Protein AF-A0A0S2C6I9-F1 (afdb_monomer_lite)

Foldseek 3Di:
DLVVVLVVLVCCCVPVCPQAEAEDQDPDDPVVCVPRRHVYYDHSPPDDAPDPVGD

Radius of gyration: 11.88 Å; chains: 1; bounding box: 28×26×23 Å

Secondary structure (DSSP, 8-state):
-HHHHHHHHHHHHHTTTTTTEEEE-S---GGGGTT---SEEEETTT---SBTTB-

Organism: Scomberomorus niphonius (NCBI:txid321164)

Structure (mmCIF, N/CA/C/O backbone):
data_AF-A0A0S2C6I9-F1
#
_entry.id   AF-A0A0S2C6I9-F1
#
loop_
_atom_site.group_PDB
_atom_site.id
_atom_site.type_symbol
_atom_site.label_atom_id
_atom_site.label_alt_id
_atom_site.label_comp_id
_atom_site.label_asym_id
_atom_site.label_entity_id
_atom_site.label_seq_id
_atom_site.pdbx_PDB_ins_code
_atom_site.Cartn_x
_atom_site.Cartn_y
_atom_site.Cartn_z
_atom_site.occupancy
_atom_site.B_iso_or_equiv
_atom_site.auth_seq_id
_atom_site.auth_comp_id
_atom_site.auth_asym_id
_atom_site.auth_atom_id
_atom_site.pdbx_PDB_model_num
ATOM 1 N N . LYS A 1 1 ? 10.563 -3.039 -11.762 1.00 82.75 1 LYS A N 1
ATOM 2 C CA . LYS A 1 1 ? 10.190 -1.604 -11.885 1.00 82.75 1 LYS A CA 1
ATOM 3 C C . LYS A 1 1 ? 9.124 -1.265 -10.842 1.00 82.75 1 LYS A C 1
ATOM 5 O O . LYS A 1 1 ? 8.461 -2.183 -10.377 1.00 82.75 1 LYS A O 1
ATOM 10 N N . TYR A 1 2 ? 8.936 0.006 -10.461 1.00 86.81 2 TYR A N 1
ATOM 11 C CA . TYR A 1 2 ? 7.971 0.390 -9.406 1.00 86.81 2 TYR A CA 1
ATOM 12 C C . TYR A 1 2 ? 6.541 -0.115 -9.680 1.00 86.81 2 TYR A C 1
ATOM 14 O O . TYR A 1 2 ? 5.867 -0.599 -8.776 1.00 86.81 2 TYR A O 1
ATOM 22 N N . ASP A 1 3 ? 6.114 -0.127 -10.945 1.00 89.06 3 ASP A N 1
ATOM 23 C CA . ASP A 1 3 ? 4.811 -0.685 -11.332 1.00 89.06 3 ASP A CA 1
ATOM 24 C C . ASP A 1 3 ? 4.688 -2.200 -11.104 1.00 89.06 3 ASP A C 1
ATOM 26 O O . ASP A 1 3 ? 3.585 -2.700 -10.895 1.00 89.06 3 ASP A O 1
ATOM 30 N N . ASP A 1 4 ? 5.796 -2.944 -11.101 1.00 91.06 4 ASP A N 1
ATOM 31 C CA . ASP A 1 4 ? 5.779 -4.371 -10.763 1.00 91.06 4 ASP A CA 1
ATOM 32 C C . ASP A 1 4 ? 5.555 -4.564 -9.257 1.00 91.06 4 ASP A C 1
ATOM 34 O O . ASP A 1 4 ? 4.810 -5.456 -8.858 1.00 91.06 4 ASP A O 1
ATOM 38 N N . ILE A 1 5 ? 6.125 -3.682 -8.425 1.00 89.69 5 ILE A N 1
ATOM 39 C CA . ILE A 1 5 ? 5.897 -3.675 -6.972 1.00 89.69 5 ILE A CA 1
ATOM 40 C C . ILE A 1 5 ? 4.424 -3.391 -6.690 1.00 89.69 5 ILE A C 1
ATOM 42 O O . ILE A 1 5 ? 3.781 -4.168 -5.988 1.00 89.69 5 ILE A O 1
ATOM 46 N N . LYS A 1 6 ? 3.857 -2.347 -7.308 1.00 92.88 6 LYS A N 1
ATOM 47 C CA . LYS A 1 6 ? 2.424 -2.030 -7.201 1.00 92.88 6 LYS A CA 1
ATOM 48 C C . LYS A 1 6 ? 1.540 -3.229 -7.534 1.00 92.88 6 LYS A C 1
ATOM 50 O O . LYS A 1 6 ? 0.638 -3.555 -6.770 1.00 92.88 6 LYS A O 1
ATOM 55 N N . LYS A 1 7 ? 1.817 -3.920 -8.647 1.00 93.50 7 LYS A N 1
ATOM 56 C CA . LYS A 1 7 ? 1.048 -5.102 -9.073 1.00 93.50 7 LYS A CA 1
ATOM 57 C C . LYS A 1 7 ? 1.100 -6.231 -8.049 1.00 93.50 7 LYS A C 1
ATOM 59 O O . LYS A 1 7 ? 0.064 -6.822 -7.759 1.00 93.50 7 LYS A O 1
ATOM 64 N N . VAL A 1 8 ? 2.280 -6.527 -7.502 1.00 93.94 8 VAL A N 1
ATOM 65 C CA . VAL A 1 8 ? 2.439 -7.583 -6.489 1.00 93.94 8 VAL A CA 1
ATOM 66 C C . VAL A 1 8 ? 1.716 -7.212 -5.196 1.00 93.94 8 VAL A C 1
ATOM 68 O O . VAL A 1 8 ? 0.986 -8.038 -4.653 1.00 93.94 8 VAL A O 1
ATOM 71 N N . VAL A 1 9 ? 1.861 -5.968 -4.731 1.00 93.19 9 VAL A N 1
ATOM 72 C CA . VAL A 1 9 ? 1.193 -5.485 -3.514 1.00 93.19 9 VAL A CA 1
ATOM 73 C C . VAL A 1 9 ? -0.325 -5.493 -3.688 1.00 93.19 9 VAL A C 1
ATOM 75 O O . VAL A 1 9 ? -1.032 -5.986 -2.812 1.00 93.19 9 VAL A O 1
ATOM 78 N N . LYS A 1 10 ? -0.834 -5.045 -4.841 1.00 93.56 10 LYS A N 1
ATOM 79 C CA . LYS A 1 10 ? -2.263 -5.100 -5.170 1.00 93.56 10 LYS A CA 1
ATOM 80 C C . LYS A 1 10 ? -2.792 -6.534 -5.183 1.00 93.56 10 LYS A C 1
ATOM 82 O O . LYS A 1 10 ? -3.814 -6.811 -4.566 1.00 93.56 10 LYS A O 1
ATOM 87 N N . ALA A 1 11 ? -2.075 -7.464 -5.814 1.00 95.12 11 ALA A N 1
ATOM 88 C CA . ALA A 1 11 ? -2.464 -8.874 -5.834 1.00 95.12 11 ALA A CA 1
ATOM 89 C C . ALA A 1 11 ? -2.467 -9.501 -4.426 1.00 95.12 11 ALA A C 1
ATOM 91 O O . ALA A 1 11 ? -3.343 -10.305 -4.109 1.00 95.12 11 ALA A O 1
ATOM 92 N N . ALA A 1 12 ? -1.518 -9.120 -3.566 1.00 94.19 12 ALA A N 1
ATOM 93 C CA . ALA A 1 12 ? -1.488 -9.556 -2.173 1.00 94.19 12 ALA A CA 1
ATOM 94 C C . ALA A 1 12 ? -2.675 -8.991 -1.373 1.00 94.19 12 ALA A C 1
ATOM 96 O O . ALA A 1 12 ? -3.345 -9.751 -0.673 1.00 94.19 12 ALA A O 1
ATOM 97 N N . ALA A 1 13 ? -2.959 -7.693 -1.523 1.00 94.62 13 ALA A N 1
ATOM 98 C CA . ALA A 1 13 ? -4.072 -6.993 -0.881 1.00 94.62 13 ALA A CA 1
ATOM 99 C C . ALA A 1 13 ? -5.445 -7.543 -1.306 1.00 94.62 13 ALA A C 1
ATOM 101 O O . ALA A 1 13 ? -6.337 -7.707 -0.481 1.00 94.62 13 ALA A O 1
ATOM 102 N N . GLU A 1 14 ? -5.628 -7.879 -2.584 1.00 93.06 14 GLU A N 1
ATOM 103 C CA . GLU A 1 14 ? -6.888 -8.439 -3.098 1.00 93.06 14 GLU A CA 1
ATOM 104 C C . GLU A 1 14 ? -7.024 -9.953 -2.854 1.00 93.06 14 GLU A C 1
ATOM 106 O O . GLU A 1 14 ? -8.132 -10.494 -2.919 1.00 93.06 14 GLU A O 1
ATOM 111 N N . GLY A 1 15 ? -5.913 -10.637 -2.565 1.00 93.88 15 GLY A N 1
ATOM 112 C CA . GLY A 1 15 ? -5.846 -12.085 -2.392 1.00 93.88 15 GLY A CA 1
ATOM 113 C C . GLY A 1 15 ? -5.518 -12.504 -0.955 1.00 93.88 15 GLY A C 1
ATOM 114 O O . GLY A 1 15 ? -6.378 -12.406 -0.077 1.00 93.88 15 GLY A O 1
ATOM 115 N N . PRO A 1 16 ? -4.305 -13.030 -0.697 1.00 93.88 16 PRO A N 1
ATOM 116 C CA . PRO A 1 16 ? -3.960 -13.677 0.570 1.00 93.88 16 PRO A CA 1
ATOM 117 C C . PRO A 1 16 ? -3.998 -12.749 1.790 1.00 93.88 16 PRO A C 1
ATOM 119 O O . PRO A 1 16 ? -4.153 -13.235 2.906 1.00 93.88 16 PRO A O 1
ATOM 122 N N . MET A 1 17 ? -3.854 -11.435 1.602 1.00 94.50 17 MET A N 1
ATOM 123 C CA . MET A 1 17 ? -3.843 -10.442 2.683 1.00 94.50 17 MET A CA 1
ATOM 124 C C . MET A 1 17 ? -5.107 -9.579 2.708 1.00 94.50 17 MET A C 1
ATOM 126 O O . MET A 1 17 ? -5.116 -8.514 3.329 1.00 94.50 17 MET A O 1
ATOM 130 N N . LYS A 1 18 ? -6.181 -10.026 2.054 1.00 92.50 18 LYS A N 1
ATOM 131 C CA . LYS A 1 18 ? -7.441 -9.290 2.003 1.00 92.50 18 LYS A CA 1
ATOM 132 C C . LYS A 1 18 ? -7.997 -9.024 3.401 1.00 92.50 18 LYS A C 1
ATOM 134 O O . LYS A 1 18 ? -8.165 -9.944 4.197 1.00 92.50 18 LYS A O 1
ATOM 139 N N . GLY A 1 19 ? -8.286 -7.753 3.683 1.00 90.00 19 GLY A N 1
ATOM 140 C CA . GLY A 1 19 ? -8.741 -7.279 4.995 1.00 90.00 19 GLY A CA 1
ATOM 141 C C . GLY A 1 19 ? -7.617 -6.988 5.996 1.00 90.00 19 GLY A C 1
ATOM 142 O O . GLY A 1 19 ? -7.890 -6.465 7.069 1.00 90.00 19 GLY A O 1
ATOM 143 N N . ILE A 1 20 ? -6.358 -7.286 5.656 1.00 93.19 20 ILE A N 1
ATOM 144 C CA . ILE A 1 20 ? -5.175 -6.945 6.464 1.00 93.19 20 ILE A CA 1
ATOM 145 C C . ILE A 1 20 ? -4.357 -5.859 5.761 1.00 93.19 20 ILE A C 1
ATOM 147 O O . ILE A 1 20 ? -3.980 -4.873 6.391 1.00 93.19 20 ILE A O 1
ATOM 151 N N . LEU A 1 21 ? -4.101 -6.037 4.464 1.00 93.81 21 LEU A N 1
ATOM 152 C CA . LEU A 1 21 ? -3.379 -5.097 3.614 1.00 93.81 21 LEU A CA 1
ATOM 153 C C . LEU A 1 21 ? -4.352 -4.448 2.624 1.00 93.81 21 LEU A C 1
ATOM 155 O O . LEU A 1 21 ? -4.981 -5.145 1.831 1.00 93.81 21 LEU A O 1
ATOM 159 N N . GLY A 1 22 ? -4.449 -3.123 2.665 1.00 93.56 22 GLY A N 1
ATOM 160 C CA . GLY A 1 22 ? -5.136 -2.301 1.674 1.00 93.56 22 GLY A CA 1
ATOM 161 C C . GLY A 1 22 ? -4.176 -1.791 0.596 1.00 93.56 22 GLY A C 1
ATOM 162 O O . GLY A 1 22 ? -2.971 -1.672 0.820 1.00 93.56 22 GLY A O 1
ATOM 163 N N . TYR A 1 23 ? -4.712 -1.462 -0.575 1.00 94.31 23 TYR A N 1
ATOM 164 C CA . TYR A 1 23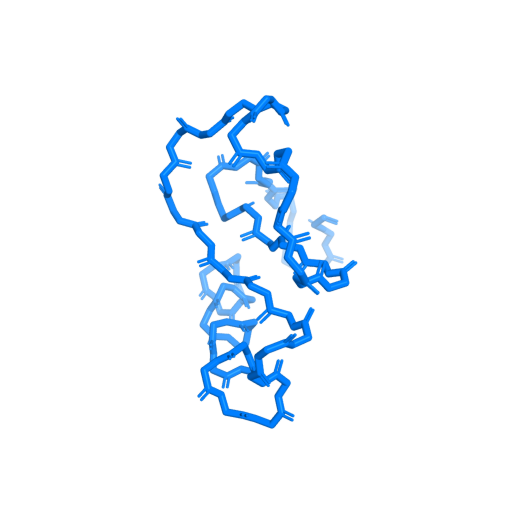 ? -3.979 -0.845 -1.682 1.00 94.31 23 TYR A CA 1
ATOM 165 C C . TYR A 1 23 ? -4.805 0.315 -2.242 1.00 94.31 23 TYR A C 1
ATOM 167 O O . TYR A 1 23 ? -5.993 0.141 -2.512 1.00 94.31 23 TYR A O 1
ATOM 175 N N . THR A 1 24 ? -4.189 1.483 -2.430 1.00 93.62 24 THR A N 1
ATOM 176 C CA . THR A 1 24 ? -4.844 2.675 -2.983 1.00 93.62 24 THR A CA 1
ATOM 177 C C . THR A 1 24 ? -3.953 3.397 -3.993 1.00 93.62 24 THR A C 1
ATOM 179 O O . THR A 1 24 ? -2.731 3.441 -3.862 1.00 93.62 24 THR A O 1
ATOM 182 N N . GLU A 1 25 ? -4.590 3.962 -5.019 1.00 91.62 25 GLU A N 1
ATOM 183 C CA . GLU A 1 25 ? -3.985 4.861 -6.018 1.00 91.62 25 GLU A CA 1
ATOM 184 C C . GLU A 1 25 ? -4.585 6.274 -5.935 1.00 91.62 25 GLU A C 1
ATOM 186 O O . GLU A 1 25 ? -4.308 7.138 -6.768 1.00 91.62 25 GLU A O 1
ATOM 191 N N . HIS A 1 26 ? -5.448 6.508 -4.946 1.00 90.25 26 HIS A N 1
ATOM 192 C CA . HIS A 1 26 ? -6.074 7.799 -4.722 1.00 90.25 26 HIS A CA 1
ATOM 193 C C . HIS A 1 26 ? -5.109 8.747 -4.007 1.00 90.25 26 HIS A C 1
ATOM 195 O O . HIS A 1 26 ? -4.280 8.318 -3.213 1.00 90.25 26 HIS A O 1
ATOM 201 N N . GLN A 1 27 ? -5.247 10.048 -4.269 1.00 89.75 27 GLN A N 1
ATOM 202 C CA . GLN A 1 27 ? -4.546 11.096 -3.526 1.00 89.75 27 GLN A CA 1
ATOM 203 C C . GLN A 1 27 ? -5.207 11.246 -2.154 1.00 89.75 27 GLN A C 1
ATOM 205 O O . GLN A 1 27 ? -6.177 11.987 -2.006 1.00 89.75 27 GLN A O 1
ATOM 210 N N . 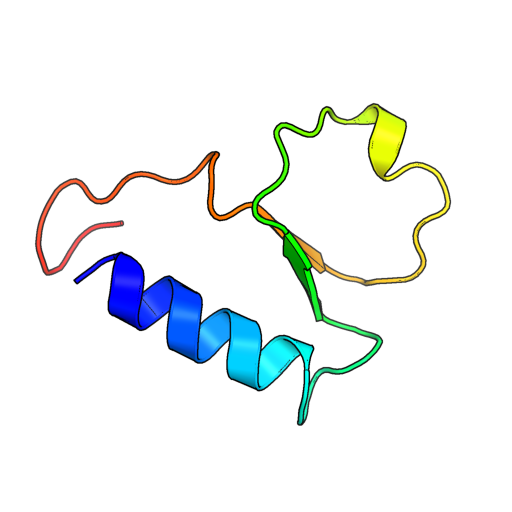VAL A 1 28 ? -4.718 10.475 -1.192 1.00 90.56 28 VAL A N 1
ATOM 211 C CA . VAL A 1 28 ? -5.268 10.355 0.160 1.00 90.56 28 VAL A CA 1
ATOM 212 C C . VAL A 1 28 ? -4.426 11.126 1.164 1.00 90.56 28 VAL A C 1
ATOM 214 O O . VAL A 1 28 ? -3.227 11.341 0.985 1.00 90.56 28 VAL A O 1
ATOM 217 N N . VAL A 1 29 ? -5.065 11.548 2.245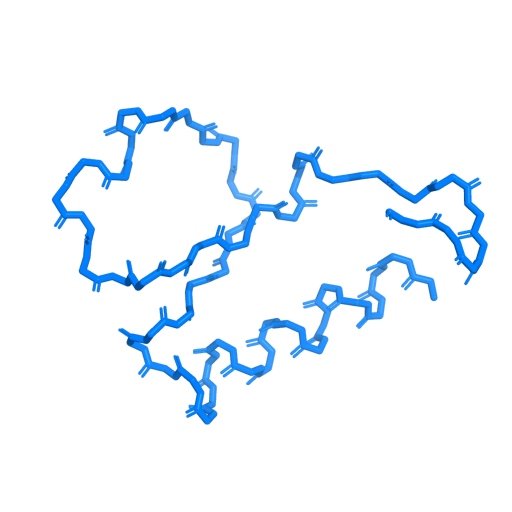 1.00 91.06 29 VAL A N 1
ATOM 218 C CA . VAL A 1 29 ? -4.427 12.197 3.391 1.00 91.06 29 VAL A CA 1
ATOM 219 C C . VAL A 1 29 ? -4.671 11.382 4.658 1.00 91.06 29 VAL A C 1
ATOM 221 O O . VAL A 1 29 ? -5.510 10.488 4.696 1.00 91.06 29 VAL A O 1
ATOM 224 N N . SER A 1 30 ? -3.942 11.683 5.733 1.00 90.62 30 SER A N 1
ATOM 225 C CA . SER A 1 30 ? -3.969 10.879 6.965 1.00 90.62 30 SER A CA 1
ATOM 226 C C . SER A 1 30 ? -5.369 10.670 7.554 1.00 90.62 30 SER A C 1
ATOM 228 O O . SER A 1 30 ? -5.650 9.609 8.102 1.00 90.62 30 SER A O 1
ATOM 230 N N . THR A 1 31 ? -6.256 11.658 7.430 1.00 93.25 31 THR A N 1
ATOM 231 C CA . THR A 1 31 ? -7.620 11.588 7.967 1.00 93.25 31 THR A CA 1
ATOM 232 C C . THR A 1 31 ? -8.523 10.611 7.229 1.00 93.25 31 THR A C 1
ATOM 234 O O . THR A 1 31 ? -9.500 10.156 7.821 1.00 93.25 31 THR A O 1
ATOM 237 N N . ASP A 1 32 ? -8.199 10.264 5.982 1.00 91.19 32 ASP A N 1
ATOM 238 C CA . ASP A 1 32 ? -9.009 9.354 5.165 1.00 91.19 32 ASP A CA 1
ATOM 239 C C . ASP A 1 32 ? -8.955 7.912 5.689 1.00 91.19 32 ASP A C 1
ATOM 241 O O . ASP A 1 32 ? -9.829 7.106 5.384 1.00 91.19 32 ASP A O 1
ATOM 245 N N . PHE A 1 33 ? -7.962 7.598 6.526 1.00 90.88 33 PHE A N 1
ATOM 246 C CA . PHE A 1 33 ? -7.761 6.275 7.119 1.00 90.88 33 PHE A CA 1
ATOM 247 C C . PHE A 1 33 ? -8.267 6.160 8.562 1.00 90.88 33 PHE A C 1
ATOM 249 O O . PHE A 1 33 ? -8.101 5.123 9.207 1.00 90.88 33 PHE A O 1
ATOM 256 N N . ASN A 1 34 ? -8.884 7.211 9.105 1.00 92.62 34 ASN A N 1
ATOM 257 C CA . ASN A 1 34 ? -9.412 7.171 10.464 1.00 92.62 34 ASN A CA 1
ATOM 258 C C . ASN A 1 34 ? -10.565 6.162 10.570 1.00 92.62 34 ASN A C 1
ATOM 260 O O . ASN A 1 34 ? -11.624 6.347 9.975 1.00 92.62 34 ASN A O 1
ATOM 264 N N . GLY A 1 35 ? -10.373 5.121 11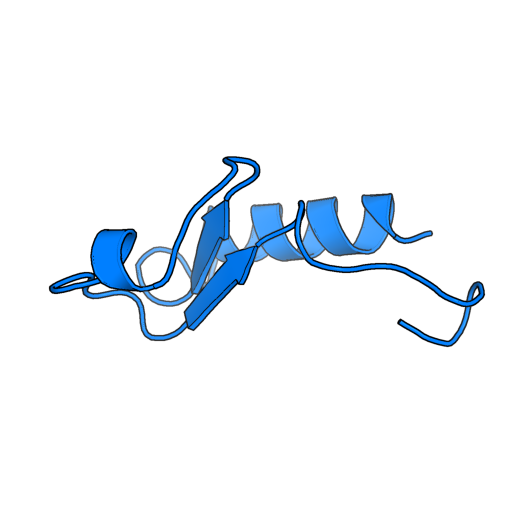.384 1.00 91.00 35 GLY A N 1
ATOM 265 C CA . GLY A 1 35 ? -11.355 4.048 11.563 1.00 91.00 35 GLY A CA 1
ATOM 266 C C . GLY A 1 35 ? -11.264 2.932 10.520 1.00 91.00 35 GLY A C 1
ATOM 267 O O . GLY A 1 35 ? -12.104 2.032 10.538 1.00 91.00 35 GLY A O 1
ATOM 268 N N . ASP A 1 36 ? -10.255 2.964 9.645 1.00 90.81 36 ASP A N 1
ATOM 269 C CA . ASP A 1 36 ? -9.951 1.839 8.768 1.00 90.81 36 ASP A CA 1
ATOM 270 C C . ASP A 1 36 ? -9.455 0.638 9.596 1.00 90.81 36 ASP A C 1
ATOM 272 O O . ASP A 1 36 ? -8.730 0.785 10.583 1.00 90.81 36 ASP A O 1
ATOM 276 N N . THR A 1 37 ? -9.907 -0.560 9.230 1.00 92.69 37 THR A N 1
ATOM 277 C CA . THR A 1 37 ? -9.633 -1.808 9.951 1.00 92.69 37 THR A CA 1
ATOM 278 C C . THR A 1 37 ? -8.440 -2.581 9.394 1.00 92.69 37 THR A C 1
ATOM 280 O O . THR A 1 37 ? -7.999 -3.548 10.021 1.00 92.69 37 THR A O 1
ATOM 283 N N . HIS A 1 38 ? -7.899 -2.174 8.244 1.00 94.31 38 HIS A N 1
ATOM 284 C CA . HIS A 1 38 ? -6.684 -2.751 7.691 1.00 94.31 38 HIS A CA 1
ATOM 285 C C . HIS A 1 38 ? -5.495 -2.419 8.594 1.00 94.31 38 HIS A C 1
ATOM 287 O O . HIS A 1 38 ? -5.350 -1.321 9.123 1.00 94.31 38 HIS A O 1
ATOM 293 N N . SER A 1 39 ? -4.595 -3.386 8.745 1.00 93.56 39 SER A N 1
ATOM 294 C CA . SER A 1 39 ? -3.360 -3.200 9.512 1.00 93.56 39 SER A CA 1
ATOM 295 C C . SER A 1 39 ? -2.332 -2.348 8.765 1.00 93.56 39 SER A C 1
ATOM 297 O O . SER A 1 39 ? -1.455 -1.750 9.384 1.00 93.56 39 SER A O 1
ATOM 299 N N . SER A 1 40 ? -2.402 -2.315 7.434 1.00 93.44 40 SER A N 1
ATOM 300 C CA . SER A 1 40 ? -1.523 -1.515 6.585 1.00 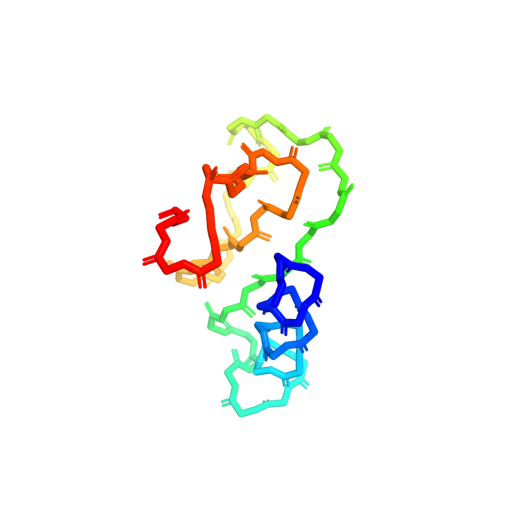93.44 40 SER A CA 1
ATOM 301 C C . SER A 1 40 ? -2.241 -1.147 5.293 1.00 93.44 40 SER A C 1
ATOM 303 O O . SER A 1 40 ? -3.000 -1.956 4.763 1.00 93.44 40 SER A O 1
ATOM 305 N N . ILE A 1 41 ? -1.992 0.054 4.773 1.00 93.69 41 ILE A N 1
ATOM 306 C CA . ILE A 1 41 ? -2.540 0.518 3.497 1.00 93.69 41 ILE A CA 1
ATOM 307 C C . ILE A 1 41 ? -1.384 1.054 2.662 1.00 93.69 41 ILE A C 1
ATOM 309 O O . ILE A 1 41 ? -0.680 1.974 3.075 1.00 93.69 41 ILE A O 1
ATOM 313 N N . PHE A 1 42 ? -1.169 0.451 1.497 1.00 93.88 42 PHE A N 1
ATOM 314 C CA . PHE A 1 42 ? -0.139 0.874 0.560 1.00 93.88 42 PHE A CA 1
ATOM 315 C C . PHE A 1 42 ? -0.676 1.965 -0.368 1.00 93.88 42 PHE A C 1
ATOM 317 O O . PHE A 1 42 ? -1.589 1.712 -1.157 1.00 93.88 42 PHE A O 1
ATOM 324 N N . ASP A 1 43 ? -0.079 3.154 -0.294 1.00 94.19 43 ASP A N 1
ATOM 325 C CA . ASP A 1 43 ? -0.331 4.263 -1.213 1.00 94.19 43 ASP A CA 1
ATOM 326 C C . ASP A 1 43 ? 0.686 4.233 -2.364 1.00 94.19 43 ASP A C 1
ATOM 328 O O . ASP A 1 43 ? 1.867 4.557 -2.210 1.00 94.19 43 ASP A O 1
ATOM 332 N N . ALA A 1 44 ? 0.209 3.824 -3.539 1.00 91.06 44 ALA A N 1
ATOM 333 C CA . ALA A 1 44 ? 1.014 3.728 -4.750 1.00 91.06 44 ALA A CA 1
ATOM 334 C C . ALA A 1 44 ? 1.324 5.088 -5.402 1.00 91.06 44 ALA A C 1
ATOM 336 O O . ALA A 1 44 ? 2.186 5.151 -6.284 1.00 91.06 44 ALA A O 1
ATOM 337 N N . GLY A 1 45 ? 0.602 6.147 -5.025 1.00 86.81 45 GLY A N 1
ATOM 338 C CA . GLY A 1 45 ? 0.807 7.512 -5.502 1.00 86.81 45 GLY A CA 1
ATOM 339 C C . GLY A 1 45 ? 1.845 8.283 -4.686 1.00 86.81 45 GLY A C 1
ATOM 340 O O . GLY A 1 45 ? 2.474 9.194 -5.223 1.00 86.81 45 GLY A O 1
ATOM 341 N N . ALA A 1 46 ? 2.052 7.903 -3.424 1.00 88.69 46 ALA A N 1
ATOM 342 C CA . ALA A 1 46 ? 3.014 8.548 -2.530 1.00 88.69 46 ALA A CA 1
ATOM 343 C C . ALA A 1 46 ? 4.452 8.000 -2.638 1.00 88.69 46 ALA A C 1
ATOM 345 O O . ALA A 1 46 ? 5.396 8.686 -2.243 1.00 88.69 46 ALA A O 1
ATOM 346 N N . GLY A 1 47 ? 4.650 6.778 -3.146 1.00 86.94 47 GLY A N 1
ATOM 347 C CA . GLY A 1 47 ? 5.981 6.172 -3.265 1.00 86.94 47 GLY A CA 1
ATOM 348 C C . GLY A 1 47 ? 6.713 6.516 -4.569 1.00 86.94 47 GLY A C 1
ATOM 349 O O . GLY A 1 47 ? 6.104 6.738 -5.616 1.00 86.94 47 GLY A O 1
ATOM 350 N N . ILE A 1 48 ? 8.048 6.521 -4.519 1.00 89.94 48 ILE A N 1
ATOM 351 C CA . ILE A 1 48 ? 8.918 6.784 -5.672 1.00 89.94 48 ILE A CA 1
ATOM 352 C C . ILE A 1 48 ? 10.115 5.831 -5.671 1.00 89.94 48 ILE A C 1
ATOM 354 O O . ILE A 1 48 ? 10.766 5.645 -4.652 1.00 89.94 48 ILE A O 1
ATOM 358 N N . ALA A 1 49 ? 10.434 5.247 -6.827 1.00 90.94 49 ALA A N 1
ATOM 359 C CA . ALA A 1 49 ? 11.653 4.461 -7.001 1.00 90.94 49 ALA A CA 1
ATOM 360 C C . ALA A 1 49 ? 12.825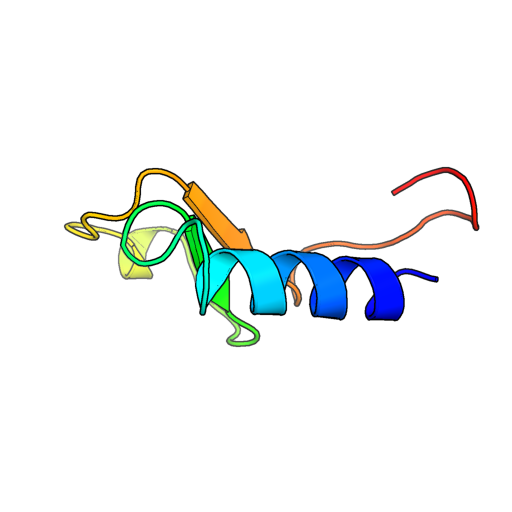 5.364 -7.391 1.00 90.94 49 ALA A C 1
ATOM 362 O O . ALA A 1 49 ? 12.723 6.115 -8.362 1.00 90.94 49 ALA A O 1
ATOM 363 N N . LEU A 1 50 ? 13.952 5.246 -6.689 1.00 89.88 50 LEU A N 1
ATOM 364 C CA . LEU A 1 50 ? 15.188 5.938 -7.056 1.00 89.88 50 LEU A CA 1
ATOM 365 C C . LEU A 1 50 ? 15.926 5.200 -8.180 1.00 89.88 50 LEU A C 1
ATOM 367 O O . LEU A 1 50 ? 16.481 5.830 -9.078 1.00 89.88 50 LEU A O 1
ATOM 371 N N . ASN A 1 51 ? 15.962 3.865 -8.119 1.00 89.44 51 ASN A N 1
ATOM 372 C CA . ASN A 1 51 ? 16.551 2.996 -9.140 1.00 89.44 51 ASN A CA 1
ATOM 373 C C . ASN A 1 51 ? 15.935 1.583 -9.085 1.00 89.44 51 ASN A C 1
ATOM 375 O O . ASN A 1 51 ? 15.068 1.305 -8.261 1.00 89.44 51 ASN A O 1
ATOM 379 N N . ASP A 1 52 ? 16.387 0.674 -9.953 1.00 86.19 52 ASP A N 1
ATOM 380 C CA . ASP A 1 52 ? 15.830 -0.685 -10.062 1.00 86.19 52 ASP A CA 1
ATOM 381 C C . ASP A 1 52 ? 16.020 -1.563 -8.808 1.00 86.19 52 ASP A C 1
ATOM 383 O O . ASP A 1 52 ? 15.368 -2.600 -8.681 1.00 86.19 52 ASP A O 1
ATOM 387 N N . HIS A 1 53 ? 16.877 -1.145 -7.874 1.00 89.06 53 HIS A N 1
ATOM 388 C CA . HIS A 1 53 ? 17.184 -1.852 -6.632 1.00 89.06 53 HIS A CA 1
ATOM 389 C C . HIS A 1 53 ? 16.883 -1.033 -5.364 1.00 89.06 53 HIS A C 1
ATOM 391 O O . HIS A 1 53 ? 17.087 -1.544 -4.264 1.00 89.06 53 HIS A O 1
ATOM 397 N N . PHE A 1 54 ? 16.410 0.213 -5.491 1.00 83.38 54 PHE A N 1
ATOM 398 C CA . PHE A 1 54 ? 16.132 1.102 -4.363 1.00 83.38 54 PHE A CA 1
ATOM 399 C C . PHE A 1 54 ? 14.827 1.875 -4.572 1.00 83.38 54 PHE A C 1
ATOM 401 O O . PHE A 1 54 ? 14.688 2.653 -5.524 1.00 83.38 54 PHE A O 1
ATOM 408 N N . VAL A 1 55 ? 13.899 1.646 -3.646 1.00 82.50 55 VAL A N 1
ATOM 409 C CA . VAL A 1 55 ? 12.514 2.133 -3.589 1.00 82.50 55 VAL A CA 1
ATOM 410 C C . VAL A 1 55 ? 12.181 2.595 -2.185 1.00 82.50 55 VAL A C 1
ATOM 412 O O . VAL A 1 55 ? 12.724 1.985 -1.237 1.00 82.50 55 VAL A O 1
#

InterPro domains:
  IPR020829 Glyceraldehyde 3-phosphate dehydrogenase, catalytic domain [PF02800] (1-55)
  IPR020831 Glyceraldehyde/Erythrose phosphate dehydrogenase family [PTHR10836] (1-55)

Sequence (55 aa):
KYDDIKKVVKAAAEGPMKGILGYTEHQVVSTDFNGDTHSSIFDAGAGIALNDHFV

pLDDT: mean 91.29, std 3.0, range [82.5, 95.12]